Protein AF-A0A1X2G8A3-F1 (afdb_monomer)

Solvent-accessible surface area (backbone atoms only — not comparable to full-atom values): 3688 Å² total; per-residue (Å²): 115,78,51,79,54,84,80,86,64,60,47,46,65,59,52,45,51,54,50,66,77,40,79,83,52,48,57,39,38,41,73,36,49,95,82,72,70,41,73,50,78,42,48,50,65,46,47,75,74,32,67,73,62,32,51,74,43,47,79,122

Mean predicted aligned error: 5.41 Å

Radius of gyration: 10.93 Å; Cα contacts (8 Å, |Δi|>4): 79; chains: 1; bounding box: 26×22×27 Å

Organism: NCBI:txid101127

Sequence (60 aa):
VILDVAGLTTNCEDVKTFISNNPNLQPIIIDHIPFDNDVKVISRDQILNDADVLDMFNCR

Structure (mmCIF, N/CA/C/O backbone):
data_AF-A0A1X2G8A3-F1
#
_entry.id   AF-A0A1X2G8A3-F1
#
loop_
_atom_site.group_PDB
_atom_site.id
_atom_site.type_symbol
_atom_site.label_atom_id
_atom_site.label_alt_id
_atom_site.label_comp_id
_atom_site.label_asym_id
_atom_site.label_entity_id
_atom_site.label_seq_id
_atom_site.pdbx_PDB_ins_code
_atom_site.Cartn_x
_atom_site.Cartn_y
_atom_site.Cartn_z
_atom_site.occupancy
_atom_site.B_iso_or_equiv
_atom_site.auth_seq_id
_atom_site.auth_comp_id
_atom_site.auth_asym_id
_atom_site.auth_atom_id
_atom_site.pdbx_PDB_model_num
ATOM 1 N N . VAL A 1 1 ? -12.066 13.453 -4.932 1.00 53.91 1 VAL A N 1
ATOM 2 C CA . VAL A 1 1 ? -10.648 13.776 -4.648 1.00 53.91 1 VAL A CA 1
ATOM 3 C C . VAL A 1 1 ? -9.826 12.658 -5.250 1.00 53.91 1 VAL A C 1
ATOM 5 O O . VAL A 1 1 ? -10.138 11.511 -4.964 1.00 53.91 1 VAL A O 1
ATOM 8 N N . ILE A 1 2 ? -8.890 12.984 -6.139 1.00 50.12 2 ILE A N 1
ATOM 9 C CA . ILE A 1 2 ? -7.967 12.023 -6.754 1.00 50.12 2 ILE A CA 1
ATOM 10 C C . ILE A 1 2 ? -6.623 12.252 -6.062 1.00 50.12 2 ILE A C 1
ATOM 12 O O . ILE A 1 2 ? -6.162 13.393 -6.033 1.00 50.12 2 ILE A O 1
ATOM 16 N N . LEU A 1 3 ? -6.064 11.214 -5.437 1.00 55.84 3 LEU A N 1
ATOM 17 C CA . LEU A 1 3 ? -4.705 11.251 -4.899 1.00 55.84 3 L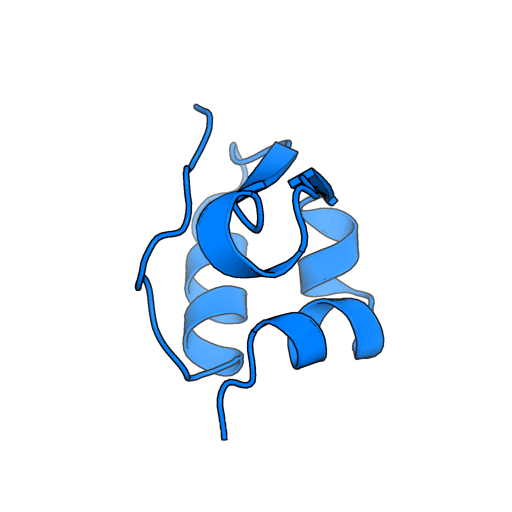EU A CA 1
ATOM 18 C C . LEU A 1 3 ? -3.768 10.722 -5.981 1.00 55.84 3 LEU A C 1
ATOM 20 O O . LEU A 1 3 ? -3.925 9.579 -6.403 1.00 55.84 3 LEU A O 1
ATOM 24 N N . ASP A 1 4 ? -2.832 11.564 -6.398 1.00 54.66 4 ASP A N 1
ATOM 25 C CA . ASP A 1 4 ? -1.633 11.149 -7.115 1.00 54.66 4 ASP A CA 1
ATOM 26 C C . ASP A 1 4 ? -0.569 10.793 -6.066 1.00 54.66 4 ASP A C 1
ATOM 28 O O . ASP A 1 4 ? -0.275 11.598 -5.173 1.00 54.66 4 ASP A O 1
ATOM 32 N N . VAL A 1 5 ? -0.084 9.552 -6.085 1.00 56.47 5 VAL A N 1
ATOM 33 C CA . VAL A 1 5 ? 0.792 9.011 -5.039 1.00 56.47 5 VAL A CA 1
ATOM 34 C C . VAL A 1 5 ? 2.237 9.006 -5.528 1.00 56.47 5 VAL A C 1
ATOM 36 O O . VAL A 1 5 ? 2.753 7.989 -5.975 1.00 56.47 5 VAL A O 1
ATOM 39 N N . ALA A 1 6 ? 2.922 10.135 -5.347 1.00 58.59 6 ALA A N 1
ATOM 40 C CA . ALA A 1 6 ? 4.380 10.206 -5.376 1.00 58.59 6 ALA A CA 1
ATOM 41 C C . ALA A 1 6 ? 4.905 10.396 -3.941 1.00 58.59 6 ALA A C 1
ATOM 43 O O . ALA A 1 6 ? 5.028 11.517 -3.451 1.00 58.59 6 ALA A O 1
ATOM 44 N N . GLY A 1 7 ? 5.192 9.293 -3.239 1.00 62.84 7 GLY A N 1
ATOM 45 C CA . GLY A 1 7 ? 5.904 9.337 -1.951 1.00 62.84 7 GLY A CA 1
ATOM 46 C C . GLY A 1 7 ? 5.060 9.636 -0.703 1.00 62.84 7 GLY A C 1
ATOM 47 O O . GLY A 1 7 ? 5.532 10.334 0.189 1.00 62.84 7 GLY A O 1
ATOM 48 N N . LEU A 1 8 ? 3.837 9.095 -0.606 1.00 69.75 8 LEU A N 1
ATOM 49 C CA . LEU A 1 8 ? 2.992 9.224 0.596 1.00 69.75 8 LEU A CA 1
ATOM 50 C C . LEU A 1 8 ? 3.627 8.556 1.834 1.00 69.75 8 LEU A C 1
ATOM 52 O O . LEU A 1 8 ? 3.675 9.146 2.908 1.00 69.75 8 LEU A O 1
ATOM 56 N N . THR A 1 9 ? 4.092 7.316 1.679 1.00 74.06 9 THR A N 1
ATOM 57 C CA . THR A 1 9 ? 4.780 6.498 2.692 1.00 74.06 9 THR A CA 1
ATOM 58 C C . THR A 1 9 ? 5.297 5.226 2.011 1.00 74.06 9 THR A C 1
ATOM 60 O O . THR A 1 9 ? 4.777 4.836 0.968 1.00 74.06 9 THR A O 1
ATOM 63 N N . THR A 1 10 ? 6.312 4.580 2.586 1.00 74.69 10 THR A N 1
ATOM 64 C CA . THR A 1 10 ? 6.780 3.238 2.182 1.00 74.69 10 THR A CA 1
ATOM 65 C C . THR A 1 10 ? 6.266 2.135 3.113 1.00 74.69 10 THR A C 1
ATOM 67 O O . THR A 1 10 ? 6.643 0.974 2.976 1.00 74.69 10 THR A O 1
ATOM 70 N N . ASN A 1 11 ? 5.425 2.492 4.090 1.00 83.50 11 ASN A N 1
ATOM 71 C CA . ASN A 1 11 ? 4.826 1.572 5.046 1.00 83.50 11 ASN A CA 1
ATOM 72 C C . ASN A 1 11 ? 3.357 1.306 4.691 1.00 83.50 11 ASN A C 1
ATOM 74 O O . ASN A 1 11 ? 2.514 2.203 4.723 1.00 83.50 11 ASN A O 1
ATOM 78 N N . CYS A 1 12 ? 3.044 0.043 4.418 1.00 86.00 12 CYS A N 1
ATOM 79 C CA . CYS A 1 12 ? 1.700 -0.413 4.077 1.00 86.00 12 CYS A CA 1
ATOM 80 C C . CYS A 1 12 ? 0.652 -0.102 5.160 1.00 86.00 12 CYS A C 1
ATOM 82 O O . CYS A 1 12 ? -0.482 0.248 4.838 1.00 86.00 12 CYS A O 1
ATOM 84 N N . GLU A 1 13 ? 1.012 -0.168 6.444 1.00 87.00 13 GLU A N 1
ATOM 85 C CA . GLU A 1 13 ? 0.061 0.116 7.530 1.00 87.00 13 GLU A CA 1
ATOM 86 C C . GLU A 1 13 ? -0.335 1.592 7.592 1.00 87.00 13 GLU A C 1
ATOM 88 O O . GLU A 1 13 ? -1.483 1.921 7.909 1.00 87.00 13 GLU A O 1
ATOM 93 N N . ASP A 1 14 ? 0.572 2.492 7.213 1.00 88.06 14 ASP A N 1
ATOM 94 C CA . ASP A 1 14 ? 0.269 3.918 7.124 1.00 88.06 14 ASP A CA 1
ATOM 95 C C . ASP A 1 14 ? -0.725 4.177 5.983 1.00 88.06 14 ASP A C 1
ATOM 97 O O . ASP A 1 14 ? -1.688 4.926 6.167 1.00 88.06 14 ASP A O 1
ATOM 101 N N . VAL A 1 15 ? -0.553 3.502 4.834 1.00 87.50 15 VAL A N 1
ATOM 102 C CA . VAL A 1 15 ? -1.512 3.548 3.715 1.00 87.50 15 VAL A CA 1
ATOM 103 C C . VAL A 1 15 ? -2.872 3.041 4.181 1.00 87.50 15 VAL A C 1
ATOM 105 O O . VAL A 1 15 ? -3.873 3.748 4.056 1.00 87.50 15 VAL A O 1
ATOM 108 N N . LYS A 1 16 ? -2.924 1.852 4.786 1.00 88.44 16 LYS A N 1
ATOM 109 C CA . LYS A 1 16 ? -4.176 1.247 5.250 1.00 88.44 16 LYS A CA 1
ATOM 110 C C . LYS A 1 16 ? -4.892 2.122 6.276 1.00 88.44 16 LYS A C 1
ATOM 112 O O . LYS A 1 16 ? -6.108 2.304 6.184 1.00 88.44 16 LYS A O 1
ATOM 117 N N . THR A 1 17 ? -4.151 2.711 7.211 1.00 91.12 17 THR A N 1
ATOM 118 C CA . THR A 1 17 ? -4.682 3.629 8.229 1.00 91.12 17 THR A CA 1
ATOM 119 C C . THR A 1 17 ? -5.209 4.918 7.599 1.00 91.12 17 THR A C 1
ATOM 121 O O . THR A 1 17 ? -6.338 5.328 7.881 1.00 91.12 17 THR A O 1
ATOM 124 N N . PHE A 1 18 ? -4.434 5.547 6.710 1.00 88.62 18 PHE A N 1
ATOM 125 C CA . PHE A 1 18 ? -4.832 6.776 6.023 1.00 88.62 18 PHE A CA 1
ATOM 126 C C . PHE A 1 18 ? -6.095 6.563 5.192 1.00 88.62 18 PHE A C 1
ATOM 128 O O . PHE A 1 18 ? -7.045 7.341 5.299 1.00 88.62 18 PHE A O 1
ATOM 135 N N . ILE A 1 19 ? -6.133 5.483 4.410 1.00 89.06 19 ILE A N 1
ATOM 136 C CA . ILE A 1 19 ? -7.314 5.123 3.639 1.00 89.06 19 ILE A CA 1
ATOM 137 C C . ILE A 1 19 ? -8.471 4.870 4.600 1.00 89.06 19 ILE A C 1
ATOM 139 O O . ILE A 1 19 ? -9.476 5.565 4.493 1.00 89.06 19 ILE A O 1
ATOM 143 N N . SER A 1 20 ? -8.335 4.007 5.608 1.00 90.19 20 SER A N 1
ATOM 144 C CA . SER A 1 20 ? -9.401 3.713 6.583 1.00 90.19 20 SER A CA 1
ATOM 145 C C . SER A 1 20 ? -10.058 4.973 7.163 1.00 90.19 20 SER A C 1
ATOM 147 O O . SER A 1 20 ? -11.285 5.070 7.147 1.00 90.19 20 SER A O 1
ATOM 149 N N . ASN A 1 21 ? -9.261 5.978 7.535 1.00 92.25 21 ASN A N 1
ATOM 150 C CA . ASN A 1 21 ? -9.728 7.237 8.128 1.00 92.25 21 ASN A CA 1
ATOM 151 C C . ASN A 1 21 ? -10.434 8.196 7.151 1.00 92.25 21 ASN A C 1
ATOM 153 O O . ASN A 1 21 ? -11.083 9.145 7.588 1.00 92.25 21 ASN A O 1
ATOM 157 N N . ASN A 1 22 ? -10.338 7.964 5.841 1.00 89.19 22 ASN A N 1
ATOM 158 C CA . ASN A 1 22 ? -10.884 8.841 4.805 1.00 89.19 22 ASN A CA 1
ATOM 159 C C . ASN A 1 22 ? -11.902 8.101 3.911 1.00 89.19 22 ASN A C 1
ATOM 161 O O . ASN A 1 22 ? -11.588 7.769 2.765 1.00 89.19 22 ASN A O 1
ATOM 165 N N . PRO A 1 23 ? -13.138 7.842 4.385 1.00 87.62 23 PRO A N 1
ATOM 166 C CA . PRO A 1 23 ? -14.132 7.016 3.680 1.00 87.62 23 PRO A CA 1
ATOM 167 C C . PRO A 1 23 ? -14.593 7.578 2.329 1.00 87.62 23 PRO A C 1
ATOM 169 O O . PRO A 1 23 ? -15.087 6.830 1.494 1.00 87.62 23 PRO A O 1
ATOM 172 N N . ASN A 1 24 ? -14.398 8.877 2.091 1.00 87.94 24 ASN A N 1
ATOM 173 C CA . ASN A 1 24 ? -14.779 9.539 0.841 1.00 87.94 24 ASN A CA 1
ATOM 174 C C . ASN A 1 24 ? -13.744 9.367 -0.288 1.00 87.94 24 ASN A C 1
ATOM 176 O O . ASN A 1 24 ? -13.960 9.863 -1.395 1.00 87.94 24 ASN A O 1
ATOM 180 N N . LEU A 1 25 ? -12.610 8.706 -0.023 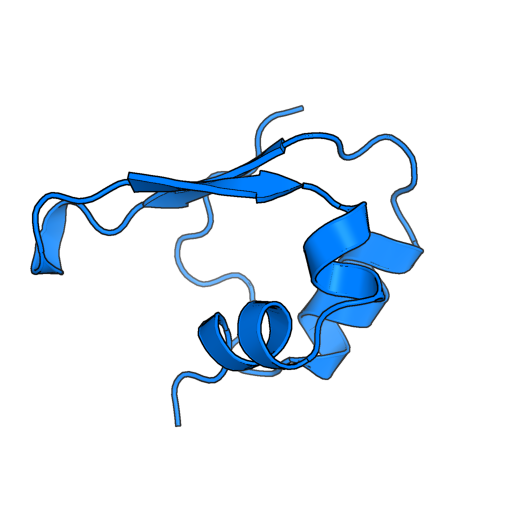1.00 85.06 25 LEU A N 1
ATOM 181 C CA . LEU A 1 25 ? -11.662 8.319 -1.066 1.00 85.06 25 LEU A CA 1
ATOM 182 C C . LEU A 1 25 ? -12.273 7.208 -1.919 1.00 85.06 25 LEU A C 1
ATOM 184 O O . LEU A 1 25 ? -12.767 6.216 -1.385 1.00 85.06 25 LEU A O 1
ATOM 188 N N . GLN A 1 26 ? -12.238 7.387 -3.239 1.00 75.69 26 GLN A N 1
ATOM 189 C CA . GLN A 1 26 ? -12.826 6.444 -4.187 1.00 75.69 26 GLN A CA 1
ATOM 190 C C . GLN A 1 26 ? -11.747 5.775 -5.051 1.00 75.69 26 GLN A C 1
ATOM 192 O O . GLN A 1 26 ? -11.307 4.695 -4.649 1.00 75.69 26 GLN A O 1
ATOM 197 N N . PRO A 1 27 ? -11.272 6.355 -6.174 1.00 75.00 27 PRO A N 1
ATOM 198 C CA . PRO A 1 27 ? -10.118 5.802 -6.863 1.00 75.00 27 PRO A CA 1
ATOM 199 C C . PRO A 1 27 ? -8.820 6.401 -6.316 1.00 75.00 27 PRO A C 1
ATOM 201 O O . PRO A 1 27 ? -8.709 7.609 -6.088 1.00 75.00 27 PRO A O 1
ATOM 204 N N . ILE A 1 28 ? -7.833 5.536 -6.143 1.00 77.19 28 ILE A N 1
ATOM 205 C CA . ILE A 1 28 ? -6.449 5.872 -5.835 1.00 77.19 28 ILE A CA 1
ATOM 206 C C . ILE A 1 28 ? -5.665 5.571 -7.102 1.00 77.19 28 ILE A C 1
ATOM 208 O O . ILE A 1 28 ? -5.771 4.472 -7.647 1.00 77.19 28 ILE A O 1
ATOM 212 N N . ILE A 1 29 ? -4.951 6.572 -7.608 1.00 78.06 29 ILE A N 1
ATOM 213 C CA . ILE A 1 29 ? -4.189 6.455 -8.845 1.00 78.06 29 ILE A CA 1
ATOM 214 C C . ILE A 1 29 ? -2.717 6.413 -8.461 1.00 78.06 29 ILE A C 1
ATOM 216 O O . ILE A 1 29 ? -2.219 7.313 -7.788 1.00 78.06 29 ILE A O 1
ATOM 220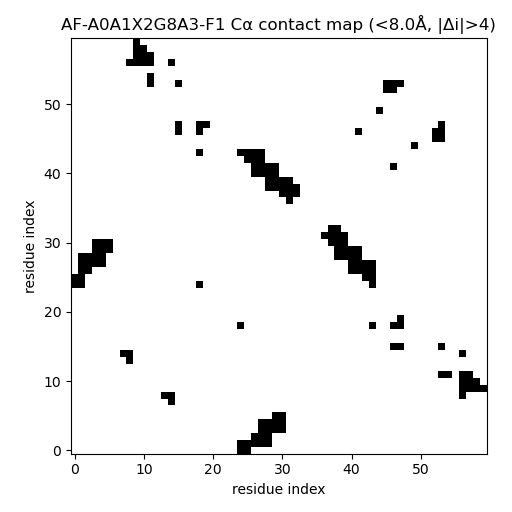 N N . ILE A 1 30 ? -2.041 5.347 -8.867 1.00 77.50 30 ILE A N 1
ATOM 221 C CA . ILE A 1 30 ? -0.600 5.213 -8.724 1.00 77.50 30 ILE A CA 1
ATOM 222 C C . ILE A 1 30 ? 0.019 5.529 -10.083 1.00 77.50 30 ILE A C 1
ATOM 224 O O . ILE A 1 30 ? -0.222 4.804 -11.055 1.00 77.50 30 ILE A O 1
ATOM 228 N N . ASP A 1 31 ? 0.784 6.620 -10.140 1.00 76.50 31 ASP A N 1
ATOM 229 C CA . ASP A 1 31 ? 1.560 6.994 -11.316 1.00 76.50 31 ASP A CA 1
ATOM 230 C C . ASP A 1 31 ? 2.863 6.187 -1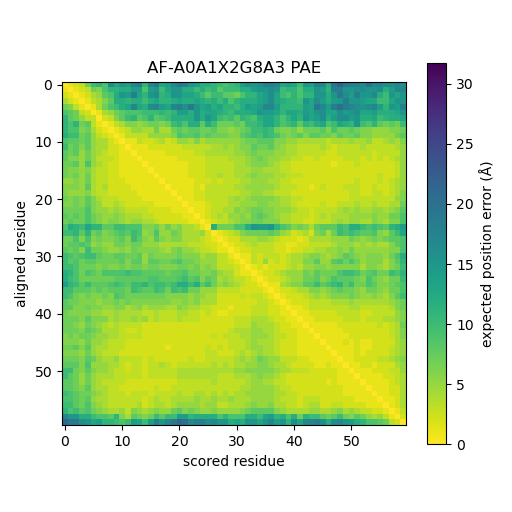1.363 1.00 76.50 31 ASP A C 1
ATOM 2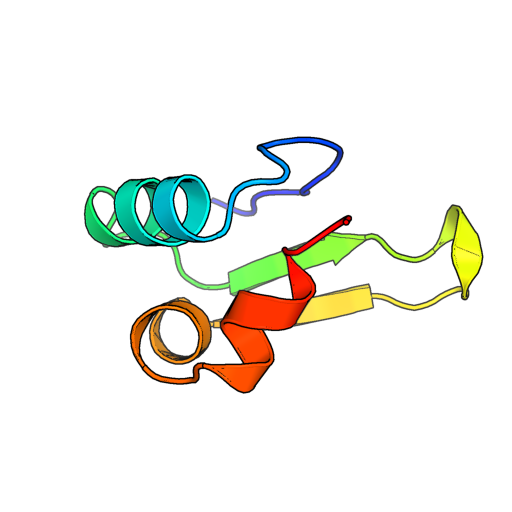32 O O . ASP A 1 31 ? 3.752 6.330 -10.521 1.00 76.50 31 ASP A O 1
ATOM 236 N N . HIS A 1 32 ? 2.947 5.309 -12.355 1.00 77.88 32 HIS A N 1
ATOM 237 C CA . HIS A 1 32 ? 4.107 4.487 -12.673 1.00 77.88 32 HIS A CA 1
ATOM 238 C C . HIS A 1 32 ? 4.694 4.868 -14.046 1.00 77.88 32 HIS A C 1
ATOM 240 O O . HIS A 1 32 ? 5.609 4.222 -14.562 1.00 77.88 32 HIS A O 1
ATOM 246 N N . ILE A 1 33 ? 4.226 5.970 -14.647 1.00 80.94 33 ILE A N 1
ATOM 247 C CA . ILE A 1 33 ? 4.640 6.400 -15.982 1.00 80.94 33 ILE A CA 1
ATOM 248 C C . ILE A 1 33 ? 6.167 6.557 -16.100 1.00 80.94 33 ILE A C 1
ATOM 250 O O . ILE A 1 33 ? 6.723 6.095 -17.100 1.00 80.94 33 ILE A O 1
ATOM 254 N N . PRO A 1 34 ? 6.883 7.138 -15.112 1.00 78.38 34 PRO A N 1
ATOM 255 C CA . PRO A 1 34 ? 8.329 7.332 -15.217 1.00 78.38 34 PRO A CA 1
ATOM 256 C C . PRO A 1 34 ? 9.157 6.040 -15.254 1.00 78.38 34 PRO A C 1
ATOM 258 O O . PRO A 1 34 ? 10.306 6.085 -15.696 1.00 78.38 34 PRO A O 1
ATOM 261 N N . PHE A 1 35 ? 8.618 4.916 -14.773 1.00 79.75 35 PHE A N 1
ATOM 262 C CA . PHE A 1 35 ? 9.361 3.662 -14.627 1.00 79.75 35 PHE A CA 1
ATOM 263 C C . PHE A 1 35 ? 8.966 2.637 -15.692 1.00 79.75 35 PHE A C 1
ATOM 265 O O . PHE A 1 35 ? 9.833 2.059 -16.346 1.00 79.75 35 PHE A O 1
ATOM 272 N N . ASP A 1 36 ? 7.666 2.443 -15.889 1.00 84.25 36 ASP A N 1
ATOM 273 C CA . ASP A 1 36 ? 7.087 1.380 -16.712 1.00 84.25 36 ASP A CA 1
ATOM 274 C C . ASP A 1 36 ? 5.982 1.879 -17.658 1.00 84.25 36 ASP A C 1
ATOM 276 O O . ASP A 1 36 ? 5.364 1.078 -18.359 1.00 84.25 36 ASP A O 1
ATOM 280 N N . ASN A 1 37 ? 5.795 3.202 -17.770 1.00 84.19 37 ASN A N 1
ATOM 281 C CA . ASN A 1 37 ? 4.783 3.826 -18.631 1.00 84.19 37 ASN A CA 1
ATOM 282 C C . ASN A 1 37 ? 3.358 3.302 -18.341 1.00 84.19 37 ASN A C 1
ATOM 284 O O . ASN A 1 37 ? 2.547 3.148 -19.258 1.00 84.19 37 ASN A O 1
ATOM 288 N N . ASP A 1 38 ? 3.078 3.013 -17.067 1.00 84.12 38 ASP A N 1
ATOM 289 C CA . ASP A 1 38 ? 1.819 2.436 -16.594 1.00 84.12 38 ASP A CA 1
ATOM 290 C C . ASP A 1 38 ? 1.139 3.337 -15.552 1.00 84.12 38 ASP A C 1
ATOM 292 O O . ASP A 1 38 ? 1.781 4.127 -14.860 1.00 84.12 38 ASP A O 1
ATOM 296 N N . VAL A 1 39 ? -0.182 3.217 -15.438 1.00 84.75 39 VAL A N 1
ATOM 297 C CA . VAL A 1 39 ? -0.983 3.885 -14.408 1.00 84.75 39 VAL A CA 1
ATOM 298 C C . VAL A 1 39 ? -1.931 2.867 -13.806 1.00 84.75 39 VAL A C 1
ATOM 300 O O . VAL A 1 39 ? -2.777 2.298 -14.499 1.00 84.75 39 VAL A O 1
ATOM 303 N N . LYS A 1 40 ? -1.857 2.693 -12.486 1.00 83.88 40 LYS A N 1
ATOM 304 C CA . LYS A 1 40 ? -2.734 1.760 -11.775 1.00 83.88 40 LYS A CA 1
ATOM 305 C C . LYS A 1 40 ? -3.826 2.519 -11.050 1.00 83.88 40 LYS A C 1
ATOM 307 O O . LYS A 1 40 ? -3.555 3.404 -10.245 1.00 83.88 40 LYS A O 1
ATOM 312 N N . VAL A 1 41 ? -5.072 2.152 -11.325 1.00 86.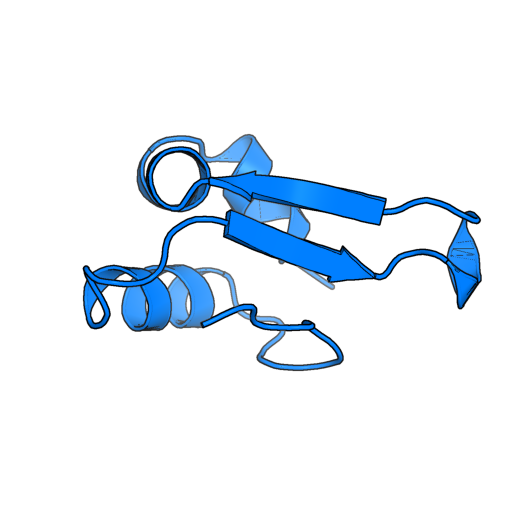69 41 VAL A N 1
ATOM 313 C CA . VAL A 1 41 ? -6.241 2.701 -10.636 1.00 86.69 41 VAL A CA 1
ATOM 314 C C . VAL A 1 41 ? -6.781 1.637 -9.698 1.00 86.69 41 VAL A C 1
ATOM 316 O O . VAL A 1 41 ? -7.249 0.589 -10.137 1.00 86.69 41 VAL A O 1
ATOM 319 N N . ILE A 1 42 ? -6.706 1.915 -8.404 1.00 88.06 42 ILE A N 1
ATOM 320 C CA . ILE A 1 42 ? -7.050 0.982 -7.339 1.00 88.06 42 ILE A CA 1
ATOM 321 C C . ILE A 1 42 ? -8.177 1.589 -6.517 1.00 88.06 42 ILE A C 1
ATOM 323 O O . ILE A 1 42 ? -8.146 2.762 -6.144 1.00 88.06 42 ILE A O 1
ATOM 327 N N . SER A 1 43 ? -9.205 0.799 -6.237 1.00 89.31 43 SER A N 1
ATOM 328 C CA . SER A 1 43 ? -10.283 1.238 -5.358 1.00 89.31 43 SER A CA 1
ATOM 329 C C . SER A 1 43 ? -9.859 1.190 -3.891 1.00 89.31 43 SER A C 1
ATOM 331 O O . SER A 1 43 ? -9.052 0.360 -3.474 1.00 89.31 43 SER A O 1
ATOM 333 N N . ARG A 1 44 ? -10.487 2.037 -3.074 1.00 89.19 44 ARG A N 1
ATOM 334 C CA . ARG A 1 44 ? -10.407 1.942 -1.611 1.00 89.19 44 ARG A CA 1
ATOM 335 C C . ARG A 1 44 ? -10.591 0.506 -1.104 1.00 89.19 44 ARG A C 1
ATOM 337 O O . ARG A 1 44 ? -9.838 0.070 -0.242 1.00 89.19 44 ARG A O 1
ATOM 344 N N . ASP A 1 45 ? -11.623 -0.179 -1.591 1.00 90.38 45 ASP A N 1
ATOM 345 C CA . ASP A 1 45 ? -12.012 -1.494 -1.077 1.00 90.38 45 ASP A CA 1
ATOM 346 C C . ASP A 1 45 ? -10.909 -2.532 -1.304 1.00 90.38 45 ASP A C 1
ATOM 348 O O . ASP A 1 45 ? -10.566 -3.279 -0.393 1.00 90.38 45 ASP A O 1
ATOM 352 N N . GLN A 1 46 ? -10.260 -2.476 -2.470 1.00 91.06 46 GLN A N 1
ATOM 353 C CA . GLN A 1 46 ? -9.100 -3.309 -2.775 1.00 91.06 46 GLN A CA 1
ATOM 354 C C . GLN A 1 46 ? -7.948 -3.060 -1.794 1.00 91.06 46 GLN A C 1
ATOM 356 O O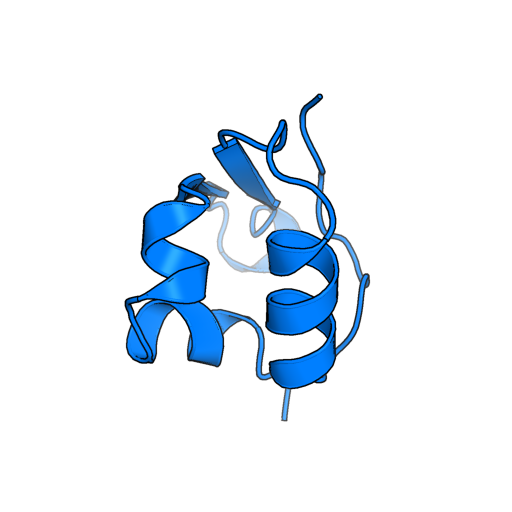 . GLN A 1 46 ? -7.417 -4.010 -1.245 1.00 91.06 46 GLN A O 1
ATOM 361 N N . ILE A 1 47 ? -7.605 -1.811 -1.468 1.00 89.19 47 ILE A N 1
ATOM 362 C CA . ILE A 1 47 ? -6.514 -1.545 -0.504 1.00 89.19 47 I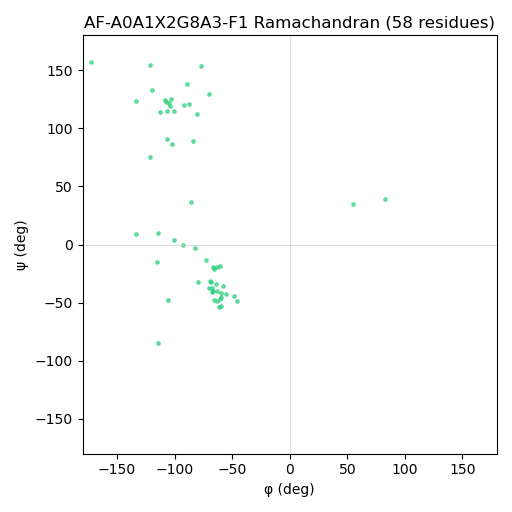LE A CA 1
ATOM 363 C C . ILE A 1 47 ? -6.835 -2.068 0.903 1.00 89.19 47 ILE A C 1
ATOM 365 O O . ILE A 1 47 ? -5.942 -2.479 1.643 1.00 89.19 47 ILE A O 1
ATOM 369 N N . LEU A 1 48 ? -8.105 -2.025 1.310 1.00 90.31 48 LEU A N 1
ATOM 370 C CA . LEU A 1 48 ? -8.502 -2.439 2.656 1.00 90.31 48 LEU A CA 1
ATOM 371 C C . LEU A 1 48 ? -8.621 -3.959 2.803 1.00 90.31 48 LEU A C 1
ATOM 373 O O . LEU A 1 48 ? -8.356 -4.471 3.896 1.00 90.31 48 LEU A O 1
ATOM 377 N N . ASN A 1 49 ? -9.009 -4.648 1.728 1.00 92.31 49 ASN A N 1
ATOM 378 C CA . ASN A 1 49 ? -9.420 -6.050 1.761 1.00 92.31 49 ASN A CA 1
ATOM 379 C C . ASN A 1 49 ? -8.502 -7.000 0.973 1.00 92.31 49 ASN A C 1
ATOM 381 O O . ASN A 1 49 ? -8.586 -8.208 1.185 1.00 92.31 49 ASN A O 1
ATOM 385 N N . ASP A 1 50 ? -7.634 -6.490 0.097 1.00 93.12 50 ASP A N 1
ATOM 386 C CA . ASP A 1 50 ? -6.718 -7.280 -0.728 1.00 93.12 50 ASP A CA 1
ATOM 387 C C . ASP A 1 50 ? -5.263 -7.025 -0.302 1.00 93.12 50 ASP A C 1
ATOM 389 O O . ASP A 1 50 ? -4.727 -5.919 -0.416 1.00 93.12 50 ASP A O 1
ATOM 393 N N . ALA A 1 51 ? -4.631 -8.068 0.240 1.00 89.06 51 ALA A N 1
ATOM 394 C CA . ALA A 1 51 ? -3.261 -7.999 0.729 1.00 89.06 51 ALA A CA 1
ATOM 395 C C . ALA A 1 51 ? -2.243 -7.816 -0.406 1.00 89.06 51 ALA A C 1
ATOM 397 O O . ALA A 1 51 ? -1.251 -7.121 -0.199 1.00 89.06 51 ALA A O 1
ATOM 398 N N . ASP A 1 52 ? -2.505 -8.370 -1.594 1.00 89.31 52 ASP A N 1
ATOM 399 C CA . ASP A 1 52 ? -1.602 -8.259 -2.745 1.00 89.31 52 ASP A CA 1
ATOM 400 C C . ASP A 1 52 ? -1.595 -6.820 -3.270 1.00 89.31 52 ASP A C 1
ATOM 402 O O . ASP A 1 52 ? -0.555 -6.268 -3.625 1.00 89.31 52 ASP A O 1
ATOM 406 N N . VAL A 1 53 ? -2.761 -6.171 -3.249 1.00 88.31 53 VAL A N 1
ATOM 407 C CA . VAL A 1 53 ? -2.907 -4.754 -3.595 1.00 88.31 53 VAL A CA 1
ATOM 408 C C . VAL A 1 53 ? -2.202 -3.855 -2.584 1.00 88.31 53 VAL A C 1
ATOM 410 O O . VAL A 1 53 ? -1.588 -2.858 -2.967 1.00 88.31 53 VAL A O 1
ATOM 413 N N . LEU A 1 54 ? -2.286 -4.179 -1.293 1.00 87.44 54 LEU A N 1
ATOM 414 C CA . LEU A 1 54 ? -1.604 -3.412 -0.256 1.00 87.44 54 LEU A CA 1
ATOM 415 C C . LEU A 1 54 ? -0.076 -3.549 -0.359 1.00 87.44 54 LEU A C 1
ATOM 417 O O . LEU A 1 54 ? 0.632 -2.560 -0.178 1.00 87.44 54 LEU A O 1
ATOM 421 N N . ASP A 1 55 ? 0.430 -4.734 -0.704 1.00 85.62 55 ASP A N 1
ATOM 422 C CA . ASP A 1 55 ? 1.868 -4.988 -0.861 1.00 85.62 55 ASP A CA 1
ATOM 423 C C . ASP A 1 55 ? 2.486 -4.219 -2.042 1.00 85.62 55 ASP A C 1
ATOM 425 O O . ASP A 1 55 ? 3.677 -3.930 -2.039 1.00 85.62 55 ASP A O 1
ATOM 429 N N . MET A 1 56 ? 1.684 -3.747 -3.003 1.00 80.62 56 MET A N 1
ATOM 430 C CA . MET A 1 56 ? 2.172 -2.845 -4.058 1.00 80.62 56 MET A CA 1
ATOM 431 C C . MET A 1 56 ? 2.741 -1.519 -3.523 1.00 80.62 56 MET A C 1
ATOM 433 O O . MET A 1 56 ? 3.470 -0.836 -4.239 1.00 80.62 56 MET A O 1
ATOM 437 N N . PHE A 1 57 ? 2.409 -1.141 -2.2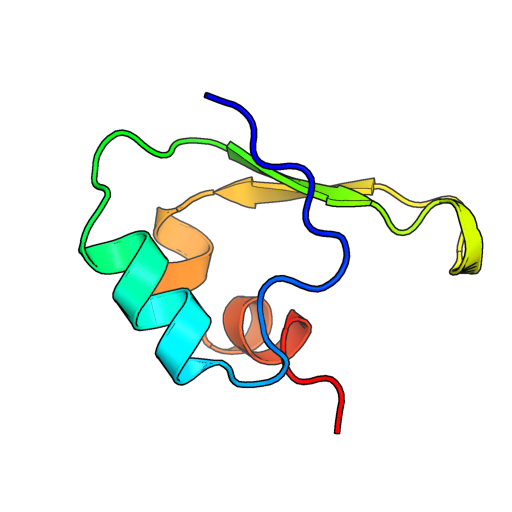85 1.00 79.31 57 PHE A N 1
ATOM 438 C CA . PHE A 1 57 ? 2.942 0.047 -1.611 1.00 79.31 57 PHE A CA 1
ATOM 439 C C . PHE A 1 57 ? 4.193 -0.256 -0.763 1.00 79.31 57 PHE A C 1
ATOM 441 O O . PHE A 1 57 ? 4.749 0.642 -0.125 1.00 79.31 57 PHE A O 1
ATOM 448 N N . ASN A 1 58 ? 4.638 -1.514 -0.729 1.00 77.31 58 ASN A N 1
ATOM 449 C CA . ASN A 1 58 ? 5.810 -1.960 0.008 1.00 77.31 58 ASN A CA 1
ATOM 450 C C . ASN A 1 58 ? 7.081 -1.715 -0.819 1.00 77.31 58 ASN A C 1
ATOM 452 O O . ASN A 1 58 ? 7.530 -2.563 -1.581 1.00 77.31 58 ASN A O 1
ATOM 456 N N . CYS A 1 59 ? 7.680 -0.533 -0.681 1.00 64.00 59 CYS A N 1
ATOM 457 C CA . CYS A 1 59 ? 8.884 -0.164 -1.437 1.00 64.00 59 CYS A CA 1
ATOM 458 C C . CYS A 1 59 ? 10.199 -0.628 -0.768 1.00 64.00 59 CYS A C 1
ATOM 460 O O . CYS A 1 59 ? 11.176 0.126 -0.773 1.00 64.00 59 CYS A O 1
ATOM 462 N N . ARG A 1 60 ? 10.221 -1.811 -0.136 1.00 54.31 60 ARG A N 1
ATOM 463 C CA . ARG A 1 60 ? 11.419 -2.389 0.503 1.00 54.31 60 ARG A CA 1
ATOM 464 C C . ARG A 1 60 ? 12.147 -3.392 -0.376 1.00 54.31 60 ARG A C 1
ATOM 466 O O . ARG A 1 60 ? 11.471 -4.221 -1.014 1.00 54.31 60 ARG A O 1
#

Secondary structure (DSSP, 8-state):
--EE-SSS-S-HHHHHHHHHH-TT--EEEEE-HHHHS-EEEEEHHHHHH-HHHHHTT---

pLDDT: mean 80.42, std 11.38, range [50.12, 93.12]

Foldseek 3Di:
DEDEDDPPDLDLVVVLVVLVVCVPFAWYWYDPCVPPNDIDTDGSVCSNPPPVVSCVSNPD